Protein AF-A0AAE1JC82-F1 (afdb_monomer_lite)

Sequence (116 aa):
MAEDGGDSLCPPPKRTMGDYMTLNPSKNATIIVNPAVNANNFEIKPSLISLVQQSSFSGSDLEDPNQHIETFLQICDTIKMNGVLEDALRVRLFPFSLTGKARAWLRSCPTGGVSS

Foldseek 3Di:
DDDDDDPDPDDDPPDDPCNVVDDDPPDDDDDPCPDVPVCPVDDDDVVLLVQLLVQADQPDPPDDVVVNVVSLVVSLVVDDDPPDDSVNVSVVNVLSSYHHPRNVVVVVPPPDDPPD

Structure (mmCIF, N/CA/C/O backbone):
data_AF-A0AAE1JC82-F1
#
_entry.id   AF-A0AAE1JC82-F1
#
loop_
_atom_site.group_PDB
_atom_site.id
_atom_site.type_symbol
_atom_site.label_atom_id
_atom_site.label_alt_id
_atom_site.label_comp_id
_atom_site.label_asym_id
_atom_site.label_entity_id
_atom_site.label_seq_id
_atom_site.pdbx_PDB_ins_code
_atom_site.Cartn_x
_atom_site.Cartn_y
_atom_site.Cartn_z
_atom_site.occupancy
_atom_site.B_iso_or_equiv
_atom_site.auth_seq_id
_atom_site.auth_comp_id
_atom_site.auth_asym_id
_atom_site.auth_atom_id
_atom_site.pdbx_PDB_model_num
ATOM 1 N N . MET A 1 1 ? -32.760 -48.947 -17.603 1.00 36.69 1 MET A N 1
ATOM 2 C CA . MET A 1 1 ? -31.301 -48.922 -17.813 1.00 36.69 1 MET A CA 1
ATOM 3 C C . MET A 1 1 ? -30.737 -47.788 -16.981 1.00 36.69 1 MET A C 1
ATOM 5 O O . MET A 1 1 ? -31.291 -46.698 -17.044 1.00 36.69 1 MET A O 1
ATOM 9 N N . ALA A 1 2 ? -29.744 -48.114 -16.160 1.00 43.38 2 ALA A N 1
ATOM 10 C CA . ALA A 1 2 ? -28.974 -47.228 -15.294 1.00 43.38 2 ALA A CA 1
ATOM 11 C C . ALA A 1 2 ? -27.672 -46.775 -15.994 1.00 43.38 2 ALA A C 1
ATOM 13 O O . ALA A 1 2 ? -27.494 -47.092 -17.174 1.00 43.38 2 ALA A O 1
ATOM 14 N N . GLU A 1 3 ? -26.788 -46.151 -15.199 1.00 41.84 3 GLU A N 1
ATOM 15 C CA . GLU A 1 3 ? -25.401 -45.699 -15.454 1.00 41.84 3 GLU A CA 1
ATOM 16 C C . GLU A 1 3 ? -25.307 -44.312 -16.136 1.00 41.84 3 GLU A C 1
ATOM 18 O O . GLU A 1 3 ? -26.005 -44.062 -17.113 1.00 41.84 3 GLU A O 1
ATOM 23 N N . ASP A 1 4 ? -24.503 -43.321 -15.728 1.00 37.59 4 ASP A N 1
ATOM 24 C CA . ASP A 1 4 ? -23.371 -43.181 -14.785 1.00 37.59 4 ASP A CA 1
ATOM 25 C C . ASP A 1 4 ? -23.122 -41.645 -14.667 1.00 37.59 4 ASP A C 1
ATOM 27 O O . ASP A 1 4 ? -23.304 -40.929 -15.651 1.00 37.59 4 ASP A O 1
ATOM 31 N N . GLY A 1 5 ? -22.899 -41.002 -13.516 1.00 47.41 5 GLY A N 1
ATOM 32 C CA . GLY A 1 5 ? -21.659 -41.075 -12.738 1.00 47.41 5 GLY A CA 1
ATOM 33 C C . GLY A 1 5 ? -20.546 -40.223 -13.373 1.00 47.41 5 GLY A C 1
ATOM 34 O O . GLY A 1 5 ? -19.852 -40.675 -14.270 1.00 47.41 5 GLY A O 1
ATOM 35 N N . GLY A 1 6 ? -20.360 -38.972 -12.929 1.00 38.50 6 GLY A N 1
ATOM 36 C CA . GLY A 1 6 ? -19.305 -38.109 -13.480 1.00 38.50 6 GLY A CA 1
ATOM 37 C C . GLY A 1 6 ? -19.253 -36.692 -12.910 1.00 38.50 6 GLY A C 1
ATOM 38 O O . GLY A 1 6 ? -19.309 -35.727 -13.668 1.00 38.50 6 GLY A O 1
ATOM 39 N N . ASP A 1 7 ? -19.153 -36.553 -11.584 1.00 44.84 7 ASP A N 1
ATOM 40 C CA . ASP A 1 7 ? -18.799 -35.286 -10.928 1.00 44.84 7 ASP A CA 1
ATOM 41 C C . ASP A 1 7 ? -17.329 -34.948 -11.254 1.00 44.84 7 ASP A C 1
ATOM 43 O O . ASP A 1 7 ? -16.392 -35.372 -10.580 1.00 44.84 7 ASP A O 1
ATOM 47 N N . SER A 1 8 ? -17.111 -34.259 -12.378 1.00 45.28 8 SER A N 1
ATOM 48 C CA . SER A 1 8 ? -15.822 -33.642 -12.695 1.00 45.28 8 SER A CA 1
ATOM 49 C C . SER A 1 8 ? -15.747 -32.304 -11.975 1.00 45.28 8 SER A C 1
ATOM 51 O O . SER A 1 8 ? -16.258 -31.297 -12.461 1.00 45.28 8 SER A O 1
ATOM 53 N N . LEU A 1 9 ? -15.091 -32.301 -10.815 1.00 46.47 9 LEU A N 1
ATOM 54 C CA . LEU A 1 9 ? -14.621 -31.097 -10.134 1.00 46.47 9 LEU A CA 1
ATOM 55 C C . LEU A 1 9 ? -13.770 -30.259 -11.101 1.00 46.47 9 LEU A C 1
ATOM 57 O O . LEU A 1 9 ? -12.581 -30.514 -11.303 1.00 46.47 9 LEU A O 1
ATOM 61 N N . CYS A 1 10 ? -14.393 -29.254 -11.716 1.00 39.69 10 CYS A N 1
ATOM 62 C CA . CYS A 1 10 ? -13.703 -28.242 -12.502 1.00 39.69 10 CYS A CA 1
ATOM 63 C C . CYS A 1 10 ? -12.623 -27.588 -11.621 1.00 39.69 10 CYS A C 1
ATOM 65 O O . CYS A 1 10 ? -12.949 -27.138 -10.516 1.00 39.69 10 CYS A O 1
ATOM 67 N N . PRO A 1 11 ? -11.357 -27.481 -12.068 1.00 49.47 11 PRO A N 1
ATOM 68 C CA . PRO A 1 11 ? -10.391 -26.653 -11.357 1.00 49.47 11 PRO A CA 1
ATOM 69 C C . PRO A 1 11 ? -10.961 -25.230 -11.266 1.00 49.47 11 PRO A C 1
ATOM 71 O O . PRO A 1 11 ? -11.616 -24.788 -12.219 1.00 49.47 11 PRO A O 1
ATOM 74 N N . PRO A 1 12 ? -10.760 -24.505 -10.147 1.00 54.50 12 PRO A N 1
ATOM 75 C CA . PRO A 1 12 ? -11.274 -23.150 -10.034 1.00 54.50 12 PRO A CA 1
ATOM 76 C C . PRO A 1 12 ? -10.765 -22.355 -11.243 1.00 54.50 12 PRO A C 1
ATOM 78 O O . PRO A 1 12 ? -9.569 -22.430 -11.555 1.00 54.50 12 PRO A O 1
ATOM 81 N N . PRO A 1 13 ? -11.651 -21.654 -11.973 1.00 53.94 13 PRO A N 1
ATOM 82 C CA . PRO A 1 13 ? -11.235 -20.905 -13.144 1.00 53.94 13 PRO A CA 1
ATOM 83 C C . PRO A 1 13 ? -10.127 -19.946 -12.715 1.00 53.94 13 PRO A C 1
ATOM 85 O O . PRO A 1 13 ? -10.215 -19.333 -11.649 1.00 53.94 13 PRO A O 1
ATOM 88 N N . LYS A 1 14 ? -9.060 -19.842 -13.513 1.00 57.12 14 LYS A N 1
ATOM 89 C CA . LYS A 1 14 ? -8.028 -18.822 -13.308 1.00 57.12 14 LYS A CA 1
ATOM 90 C C . LYS A 1 14 ? -8.698 -17.457 -13.463 1.00 57.12 14 LYS A C 1
ATOM 92 O O . LYS A 1 14 ? -8.843 -16.961 -14.576 1.00 57.12 14 LYS A O 1
ATOM 97 N N . ARG A 1 15 ? -9.162 -16.898 -12.346 1.00 52.94 15 ARG A N 1
ATOM 98 C CA . ARG A 1 15 ? -9.814 -15.592 -12.279 1.00 52.94 15 ARG A CA 1
ATOM 99 C C . ARG A 1 15 ? -8.778 -14.546 -12.664 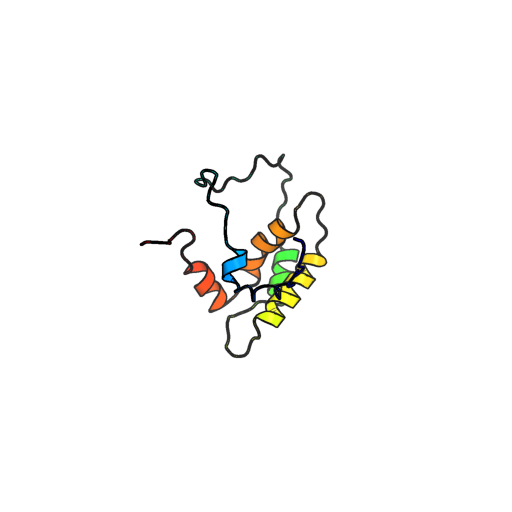1.00 52.94 15 ARG A C 1
ATOM 101 O O . ARG A 1 15 ? -7.772 -14.380 -11.979 1.00 52.94 15 ARG A O 1
ATOM 108 N N . THR A 1 16 ? -8.991 -13.871 -13.784 1.00 55.66 16 THR A N 1
ATOM 109 C CA . THR A 1 16 ? -8.256 -12.649 -14.106 1.00 55.66 16 THR A CA 1
ATOM 110 C C . THR A 1 16 ? -8.737 -11.539 -13.171 1.00 55.66 16 THR A C 1
ATOM 112 O O . THR A 1 16 ? -9.880 -11.549 -12.724 1.00 55.66 16 THR A O 1
ATOM 115 N N . MET A 1 17 ? -7.879 -10.567 -12.852 1.00 48.19 17 MET A N 1
ATOM 116 C CA . MET A 1 17 ? -8.199 -9.498 -11.889 1.00 48.19 17 MET A CA 1
ATOM 117 C C . MET A 1 17 ? -9.469 -8.695 -12.251 1.00 48.19 17 MET A C 1
ATOM 119 O O . MET A 1 17 ? -10.106 -8.124 -11.371 1.00 48.19 17 MET A O 1
ATOM 123 N N . GLY A 1 18 ? -9.881 -8.705 -13.525 1.00 50.31 18 GLY A N 1
ATOM 124 C CA . GLY A 1 18 ? -11.146 -8.118 -13.980 1.00 50.31 18 GLY A CA 1
ATOM 125 C C . GLY A 1 18 ? -12.405 -8.898 -13.577 1.00 50.31 18 GLY A C 1
ATOM 126 O O . GLY A 1 18 ? -13.470 -8.301 -13.473 1.00 50.31 18 GLY A O 1
ATOM 127 N N . ASP A 1 19 ? -12.303 -10.196 -13.289 1.00 45.06 19 ASP A N 1
ATOM 128 C CA . ASP A 1 19 ? -13.455 -11.038 -12.933 1.00 45.06 19 ASP A CA 1
ATOM 129 C C . ASP A 1 19 ? -14.000 -10.710 -11.530 1.00 45.06 19 ASP A C 1
ATOM 131 O O . ASP A 1 19 ? -15.206 -10.762 -11.294 1.00 45.06 19 ASP A O 1
ATOM 135 N N . TYR A 1 20 ? -13.131 -10.231 -10.630 1.00 55.31 20 TYR A N 1
ATOM 136 C CA . TYR A 1 20 ? -13.515 -9.703 -9.313 1.00 55.31 20 TYR A CA 1
ATOM 137 C C . TYR A 1 20 ? -14.297 -8.375 -9.381 1.00 55.31 20 TYR A C 1
ATOM 139 O O . TYR A 1 20 ? -14.817 -7.930 -8.360 1.00 55.31 20 TYR A O 1
ATOM 147 N N . MET A 1 21 ? -14.401 -7.746 -10.560 1.00 51.31 21 MET A N 1
ATOM 148 C CA . MET A 1 21 ? -15.102 -6.472 -10.774 1.00 51.31 21 MET A CA 1
ATOM 149 C C . MET A 1 21 ? -16.481 -6.628 -11.440 1.00 51.31 21 MET A C 1
ATOM 151 O O . MET A 1 21 ? -17.122 -5.624 -11.755 1.00 51.31 21 MET A O 1
ATOM 155 N N . THR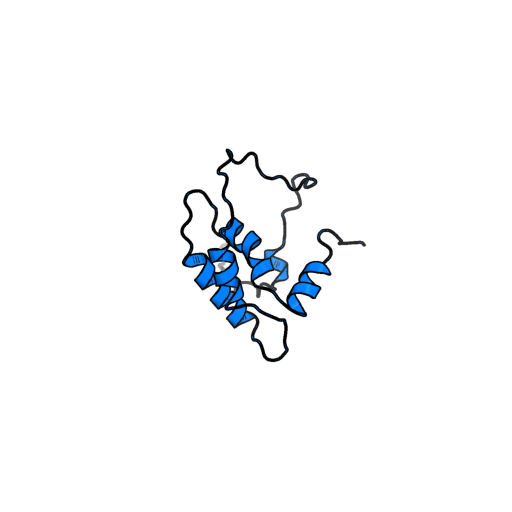 A 1 22 ? -16.976 -7.854 -11.652 1.00 44.91 22 THR A N 1
ATOM 156 C CA . THR A 1 22 ? -18.279 -8.058 -12.305 1.00 44.91 22 THR A CA 1
ATOM 157 C C . THR A 1 22 ? -19.434 -7.709 -11.360 1.00 44.91 22 THR A C 1
ATOM 159 O O . THR A 1 22 ? -19.888 -8.520 -10.553 1.00 44.91 22 THR A O 1
ATOM 162 N N . LEU A 1 23 ? -19.931 -6.476 -11.475 1.00 44.25 23 LEU A N 1
ATOM 163 C CA . LEU A 1 23 ? -21.153 -6.010 -10.825 1.00 44.25 23 LEU A CA 1
ATOM 164 C C . LEU A 1 23 ? -22.378 -6.610 -11.545 1.00 44.25 23 LEU A C 1
ATOM 166 O O . LEU A 1 23 ? -22.567 -6.408 -12.743 1.00 44.25 23 LEU A O 1
ATOM 170 N N . ASN A 1 24 ? -23.219 -7.346 -10.815 1.00 41.88 24 ASN A N 1
ATOM 171 C CA . ASN A 1 24 ? -24.487 -7.899 -11.304 1.00 41.88 24 ASN A CA 1
ATOM 172 C C . ASN A 1 24 ? -25.375 -6.802 -11.951 1.00 41.88 24 ASN A C 1
ATOM 174 O O . ASN A 1 24 ? -25.746 -5.854 -11.255 1.00 41.88 24 ASN A O 1
ATOM 178 N N . PRO A 1 25 ? -25.788 -6.927 -13.231 1.00 43.16 25 PRO A N 1
ATOM 179 C CA . PRO A 1 25 ? -26.489 -5.863 -13.964 1.00 43.16 25 PRO A CA 1
ATOM 180 C C . PRO A 1 25 ? -27.990 -5.742 -13.646 1.00 43.16 25 PRO A C 1
ATOM 182 O O . PRO A 1 25 ? -28.685 -4.906 -14.219 1.00 43.16 25 PRO A O 1
ATOM 185 N N . SER A 1 26 ? -28.523 -6.538 -12.719 1.00 45.66 26 SER A N 1
ATOM 186 C CA . SER A 1 26 ? -29.946 -6.501 -12.364 1.00 45.66 26 SER A CA 1
ATOM 187 C C . SER A 1 26 ? -30.170 -5.748 -11.060 1.00 45.66 26 SER A C 1
ATOM 189 O O . SER A 1 26 ? -30.400 -6.375 -10.027 1.00 45.66 26 SER A O 1
ATOM 191 N N . LYS A 1 27 ? -30.049 -4.416 -11.133 1.00 41.03 27 LYS A N 1
ATOM 192 C CA . LYS A 1 27 ? -30.698 -3.369 -10.310 1.00 41.03 27 LYS A CA 1
ATOM 193 C C . LYS A 1 27 ? -29.980 -2.038 -10.591 1.00 41.03 27 LYS A C 1
ATOM 195 O O . LYS A 1 27 ? -28.942 -1.752 -10.013 1.00 41.03 27 LYS A O 1
ATOM 200 N N . ASN A 1 28 ? -30.520 -1.276 -11.545 1.00 49.22 28 ASN A N 1
ATOM 201 C CA . ASN A 1 28 ? -30.476 0.193 -11.616 1.00 49.22 28 ASN A CA 1
ATOM 202 C C . ASN A 1 28 ? -29.348 0.913 -10.831 1.00 49.22 28 ASN A C 1
ATOM 204 O O . ASN A 1 28 ? -29.611 1.523 -9.800 1.00 49.22 28 ASN A O 1
ATOM 208 N N . ALA A 1 29 ? -28.114 0.921 -11.339 1.00 45.50 29 ALA A N 1
ATOM 209 C CA . ALA A 1 29 ? -26.993 1.616 -10.696 1.00 45.50 29 ALA A CA 1
ATOM 210 C C . ALA A 1 29 ? -26.639 2.929 -11.418 1.00 45.50 29 ALA A C 1
ATOM 212 O O . ALA A 1 29 ? -25.577 3.082 -12.009 1.00 45.50 29 ALA A O 1
ATOM 213 N N . THR A 1 30 ? -27.546 3.904 -11.369 1.00 50.19 30 THR A N 1
ATOM 214 C CA . THR A 1 30 ? -27.086 5.284 -11.163 1.00 50.19 30 THR A CA 1
ATOM 215 C C . THR A 1 30 ? -27.069 5.508 -9.659 1.00 50.19 30 THR A C 1
ATOM 217 O O . THR A 1 30 ? -27.855 4.891 -8.943 1.00 50.19 30 THR A O 1
ATOM 220 N N . ILE A 1 31 ? -26.220 6.437 -9.225 1.00 42.12 31 ILE A N 1
ATOM 221 C CA . ILE A 1 31 ? -25.975 6.878 -7.854 1.00 42.12 31 ILE A CA 1
ATOM 222 C C . ILE A 1 31 ? -24.810 6.095 -7.234 1.00 42.12 31 ILE A C 1
ATOM 224 O O . ILE A 1 31 ? -24.842 4.881 -7.057 1.00 42.12 31 ILE A O 1
ATOM 228 N N . ILE A 1 32 ? -23.767 6.841 -6.865 1.00 42.31 32 ILE A N 1
ATOM 229 C CA . ILE A 1 32 ? -22.947 6.559 -5.689 1.00 42.31 32 ILE A CA 1
ATOM 230 C C . ILE A 1 32 ? -23.950 6.475 -4.537 1.00 42.31 32 ILE A C 1
ATOM 232 O O . ILE A 1 32 ? -24.219 7.464 -3.858 1.00 42.31 32 ILE A O 1
ATOM 236 N N . VAL A 1 33 ? -24.642 5.342 -4.407 1.00 36.72 33 VAL A N 1
ATOM 237 C CA . VAL A 1 33 ? -25.555 5.113 -3.302 1.00 36.72 33 VAL A CA 1
ATOM 238 C C . VAL A 1 33 ? -24.613 4.830 -2.159 1.00 36.72 33 VAL A C 1
ATOM 240 O O . VAL A 1 33 ? -24.236 3.689 -1.916 1.00 36.72 33 VAL A O 1
ATOM 243 N N . ASN A 1 34 ? -24.191 5.900 -1.485 1.00 44.59 34 ASN A N 1
ATOM 244 C CA . ASN A 1 34 ? -23.965 5.816 -0.060 1.00 44.59 34 ASN A CA 1
ATOM 245 C C . ASN A 1 34 ? -25.241 5.155 0.468 1.00 44.59 34 ASN A C 1
ATOM 247 O O . ASN A 1 34 ? -26.304 5.783 0.371 1.00 44.59 34 ASN A O 1
ATOM 251 N N . PRO A 1 35 ? -25.201 3.878 0.899 1.00 42.31 35 PRO A N 1
ATOM 252 C CA . PRO A 1 35 ? -26.381 3.259 1.468 1.00 42.31 35 PRO A CA 1
ATOM 253 C C . PRO A 1 35 ? -26.872 4.203 2.560 1.00 42.31 35 PRO A C 1
ATOM 255 O O . PRO A 1 35 ? -26.066 4.944 3.133 1.00 42.31 35 PRO A O 1
ATOM 258 N N . ALA A 1 36 ? -28.164 4.197 2.873 1.00 43.50 36 ALA A N 1
ATOM 259 C CA . ALA A 1 36 ? -28.631 4.745 4.139 1.00 43.50 36 ALA A CA 1
ATOM 260 C C . ALA A 1 36 ? -28.039 3.891 5.280 1.00 43.50 36 ALA A C 1
ATOM 262 O O . ALA A 1 36 ? -28.725 3.134 5.955 1.00 43.50 36 ALA A O 1
ATOM 263 N N . VAL A 1 37 ? -26.718 3.946 5.432 1.00 46.94 37 VAL A N 1
ATOM 264 C CA . VAL A 1 37 ? -25.978 3.487 6.574 1.00 46.94 37 VAL A CA 1
ATOM 265 C C . VAL A 1 37 ? -26.335 4.524 7.610 1.00 46.94 37 VAL A C 1
ATOM 267 O O . VAL A 1 37 ? -26.038 5.709 7.458 1.00 46.94 37 VAL A O 1
ATOM 270 N N . ASN A 1 38 ? -27.092 4.087 8.610 1.00 46.25 38 ASN A N 1
ATOM 271 C CA . ASN A 1 38 ? -27.182 4.761 9.891 1.00 46.25 38 ASN A CA 1
ATOM 272 C C . ASN A 1 38 ? -25.814 5.385 10.158 1.00 46.25 38 ASN A C 1
ATOM 274 O O . ASN A 1 38 ? -24.858 4.617 10.232 1.00 46.25 38 ASN A O 1
ATOM 278 N N . ALA A 1 39 ? -25.718 6.718 10.122 1.00 44.94 39 ALA A N 1
ATOM 279 C CA . ALA A 1 39 ? -24.481 7.471 9.963 1.00 44.94 39 ALA A CA 1
ATOM 280 C C . ALA A 1 39 ? -23.455 7.101 11.041 1.00 44.94 39 ALA A C 1
ATOM 282 O O . ALA A 1 39 ? -23.276 7.795 12.035 1.00 44.94 39 ALA A O 1
ATOM 283 N N . ASN A 1 40 ? -22.764 5.986 10.846 1.00 51.69 40 ASN A N 1
ATOM 284 C CA . ASN A 1 40 ? -21.558 5.673 11.558 1.00 51.69 40 ASN A CA 1
ATOM 285 C C . ASN A 1 40 ? -20.533 6.477 10.776 1.00 51.69 40 ASN A C 1
ATOM 287 O O . ASN A 1 40 ? -20.121 6.075 9.689 1.00 51.69 40 ASN A O 1
ATOM 291 N N . ASN A 1 41 ? -20.283 7.686 11.276 1.00 56.28 41 ASN A N 1
ATOM 292 C CA . ASN A 1 41 ? -19.366 8.718 10.803 1.00 56.28 41 ASN A CA 1
ATOM 293 C C . ASN A 1 41 ? -17.925 8.180 10.750 1.00 56.28 41 ASN A C 1
ATOM 295 O O . ASN A 1 41 ? -17.031 8.631 11.463 1.00 56.28 41 ASN A O 1
ATOM 299 N N . PHE A 1 42 ? -17.708 7.118 9.981 1.00 65.25 42 PHE A N 1
ATOM 300 C CA . PHE A 1 42 ? -16.448 6.424 9.951 1.00 65.25 42 PHE A CA 1
ATOM 301 C C . PHE A 1 42 ? -15.513 7.179 9.014 1.00 65.25 42 PHE A C 1
ATOM 303 O O . PHE A 1 42 ? -15.541 7.021 7.789 1.00 65.25 42 PHE A O 1
ATOM 310 N N . GLU A 1 43 ? -14.704 8.023 9.637 1.00 75.12 43 GLU A N 1
ATOM 311 C CA . GLU A 1 43 ? -13.615 8.748 9.013 1.00 75.12 43 GLU A CA 1
ATOM 312 C C . GLU A 1 43 ? -12.375 7.859 8.944 1.00 75.12 43 GLU A C 1
ATOM 314 O O . GLU A 1 43 ? -11.964 7.231 9.926 1.00 75.12 43 GLU A O 1
ATOM 319 N N . ILE A 1 44 ? -11.741 7.826 7.772 1.00 80.94 44 ILE A N 1
ATOM 320 C CA . ILE A 1 44 ? -10.439 7.182 7.633 1.00 80.94 44 ILE A CA 1
ATOM 321 C C . ILE A 1 44 ? -9.421 8.059 8.350 1.00 80.94 44 ILE A C 1
ATOM 323 O O . ILE A 1 44 ? -9.126 9.174 7.920 1.00 80.94 44 ILE A O 1
ATOM 327 N N . LYS A 1 45 ? -8.878 7.545 9.455 1.00 85.12 45 LYS A N 1
ATOM 328 C CA . LYS A 1 45 ? -7.865 8.260 10.230 1.00 85.12 45 LYS A CA 1
ATOM 329 C C . LYS A 1 45 ? -6.607 8.482 9.377 1.00 85.12 45 LYS A C 1
ATOM 331 O O . LYS A 1 45 ? -6.162 7.538 8.719 1.00 85.12 45 LYS A O 1
ATOM 336 N N . PRO A 1 46 ? -5.962 9.661 9.451 1.00 88.38 46 PRO A N 1
ATOM 337 C CA . PRO A 1 46 ? -4.699 9.925 8.757 1.00 88.38 46 PRO A CA 1
ATOM 338 C C . PRO A 1 46 ? -3.601 8.901 9.067 1.00 88.38 46 PRO A C 1
ATOM 340 O O . PRO A 1 46 ? -2.776 8.605 8.211 1.00 88.38 46 PRO A O 1
ATOM 343 N N . SER A 1 47 ? -3.617 8.307 10.264 1.00 88.62 47 SER A N 1
ATOM 344 C CA . SER A 1 47 ? -2.702 7.226 10.641 1.00 88.62 47 SER A CA 1
ATOM 345 C C . SER A 1 47 ? -2.861 5.974 9.774 1.00 88.62 47 SER A C 1
ATOM 347 O O . SER A 1 47 ? -1.861 5.356 9.426 1.00 88.62 47 SER A O 1
ATOM 349 N N . LEU A 1 48 ? -4.087 5.623 9.373 1.00 88.25 48 LEU A N 1
ATOM 350 C CA . LEU A 1 48 ? -4.342 4.496 8.468 1.00 88.25 48 LEU A CA 1
ATOM 351 C C . LEU A 1 48 ? -3.865 4.808 7.052 1.00 88.25 48 LEU A C 1
ATOM 353 O O . LEU A 1 48 ? -3.283 3.949 6.399 1.00 88.25 48 LEU A O 1
ATOM 357 N N . ILE A 1 49 ? -4.068 6.050 6.603 1.00 90.50 49 ILE A N 1
ATOM 358 C CA . ILE A 1 49 ? -3.562 6.530 5.311 1.00 90.50 49 ILE A CA 1
ATOM 359 C C . ILE A 1 49 ? -2.033 6.458 5.292 1.00 90.50 49 ILE A C 1
ATOM 361 O O . ILE A 1 49 ? -1.453 5.950 4.339 1.00 90.50 49 ILE A O 1
ATOM 365 N N . SER A 1 50 ? -1.379 6.914 6.362 1.00 91.75 50 SER A N 1
ATOM 366 C CA . SER A 1 50 ? 0.076 6.836 6.486 1.00 91.75 50 SER A CA 1
ATOM 367 C C . SER A 1 50 ? 0.568 5.388 6.492 1.00 91.75 50 SER A C 1
ATOM 369 O O . SER A 1 50 ? 1.563 5.096 5.839 1.00 91.75 50 SER A O 1
ATOM 371 N N . LEU A 1 51 ? -0.148 4.476 7.158 1.00 91.00 51 LEU A N 1
ATOM 372 C CA . LEU A 1 51 ? 0.207 3.058 7.203 1.00 91.00 51 LEU A CA 1
ATOM 373 C C . LEU A 1 51 ? 0.190 2.416 5.808 1.00 91.00 51 LEU A C 1
ATOM 375 O O . LEU A 1 51 ? 1.162 1.775 5.424 1.00 91.00 51 LEU A O 1
ATOM 379 N N . VAL A 1 52 ? -0.865 2.636 5.015 1.00 91.50 52 VAL A N 1
ATOM 380 C CA . VAL A 1 52 ? -0.927 2.089 3.644 1.00 91.50 52 VAL A CA 1
ATOM 381 C C . VAL A 1 52 ? 0.066 2.757 2.691 1.00 91.50 52 VAL A C 1
ATOM 383 O O . VAL A 1 52 ? 0.510 2.131 1.735 1.00 91.50 52 VAL A O 1
ATOM 386 N N . GLN A 1 53 ? 0.460 4.004 2.955 1.00 92.81 53 GLN A N 1
ATOM 387 C CA . GLN A 1 53 ? 1.472 4.708 2.162 1.00 92.81 53 GLN A CA 1
ATOM 388 C C . GLN A 1 53 ? 2.898 4.200 2.402 1.00 92.81 53 GLN A C 1
ATOM 390 O O . GLN A 1 53 ? 3.745 4.378 1.531 1.00 92.81 53 GLN A O 1
ATOM 395 N N . GLN A 1 54 ? 3.182 3.554 3.539 1.00 90.81 54 GLN A N 1
ATOM 396 C CA . GLN A 1 54 ? 4.499 2.949 3.791 1.00 90.81 54 GLN A CA 1
ATOM 397 C C . GLN A 1 54 ? 4.798 1.783 2.842 1.00 90.81 54 GLN A C 1
ATOM 399 O O . GLN A 1 54 ? 5.960 1.506 2.559 1.00 90.81 54 GLN A O 1
ATOM 404 N N . SER A 1 55 ? 3.755 1.134 2.326 1.00 90.56 55 SER A N 1
ATOM 405 C CA . SER A 1 55 ? 3.839 0.089 1.308 1.00 90.56 55 SER A CA 1
ATOM 406 C C . SER A 1 55 ? 3.150 0.561 0.026 1.00 90.56 55 SER A C 1
ATOM 408 O O . SER A 1 55 ? 2.274 -0.102 -0.517 1.00 90.56 55 SER A O 1
ATOM 410 N N . SER A 1 56 ? 3.477 1.777 -0.426 1.00 93.38 56 SER A N 1
ATOM 411 C CA . SER A 1 56 ? 2.879 2.310 -1.648 1.00 93.38 56 SER A CA 1
ATOM 412 C C . SER A 1 56 ? 3.460 1.641 -2.890 1.00 93.38 56 SER A C 1
ATOM 414 O O . SER A 1 56 ? 4.680 1.574 -3.016 1.00 93.38 56 SER A O 1
ATOM 416 N N . PHE A 1 57 ? 2.609 1.285 -3.844 1.00 95.19 57 PHE A N 1
ATOM 417 C CA . PHE A 1 57 ? 3.007 0.757 -5.143 1.00 95.19 57 PHE A CA 1
ATOM 418 C C . PHE A 1 57 ? 3.058 1.862 -6.189 1.00 95.19 57 PHE A C 1
ATOM 420 O O . PHE A 1 57 ? 2.052 2.531 -6.459 1.00 95.19 57 PHE A O 1
ATOM 427 N N . SER A 1 58 ? 4.227 2.072 -6.790 1.00 94.19 58 SER A N 1
ATOM 428 C CA . SER A 1 58 ? 4.414 3.111 -7.808 1.00 94.19 58 SER A CA 1
ATOM 429 C C . SER A 1 58 ? 4.053 2.652 -9.223 1.00 94.19 58 SER A C 1
ATOM 431 O O . SER A 1 58 ? 3.827 3.491 -10.104 1.00 94.19 58 SER A O 1
ATOM 433 N N . GLY A 1 59 ? 3.955 1.338 -9.443 1.00 91.44 59 GLY A N 1
ATOM 434 C CA . GLY A 1 59 ? 3.812 0.748 -10.774 1.00 91.44 59 GLY A CA 1
ATOM 435 C C . GLY A 1 59 ? 5.131 0.736 -11.546 1.00 91.44 59 GLY A C 1
ATOM 436 O O . GLY A 1 59 ? 5.129 0.919 -12.764 1.00 91.44 59 GLY A O 1
ATOM 437 N N . SER A 1 60 ? 6.252 0.617 -10.833 1.00 92.19 60 SER A N 1
ATOM 438 C CA . SER A 1 60 ? 7.580 0.407 -11.409 1.00 92.19 60 SER A CA 1
ATOM 439 C C . SER A 1 60 ? 7.762 -1.052 -11.827 1.00 92.19 60 SER A C 1
ATOM 441 O O . SER A 1 60 ? 7.253 -1.952 -11.168 1.00 92.19 60 SER A O 1
ATOM 443 N N . ASP A 1 61 ? 8.561 -1.294 -12.866 1.00 89.38 61 ASP A N 1
ATOM 444 C CA . ASP A 1 61 ? 8.928 -2.638 -13.335 1.00 89.38 61 ASP A CA 1
ATOM 445 C C . ASP A 1 61 ? 9.739 -3.450 -12.300 1.00 89.38 61 ASP A C 1
ATOM 447 O O . ASP A 1 61 ? 9.921 -4.654 -12.453 1.00 89.38 61 ASP A O 1
ATOM 451 N N . LEU A 1 62 ? 10.243 -2.789 -11.252 1.00 91.62 62 LEU A N 1
ATOM 452 C CA . LEU A 1 62 ? 10.987 -3.405 -10.146 1.00 91.62 62 LEU A CA 1
ATOM 453 C C . LEU A 1 62 ? 10.093 -3.842 -8.976 1.00 91.62 62 LEU A C 1
ATOM 455 O O . LEU A 1 62 ? 10.575 -4.506 -8.060 1.00 91.62 62 LEU A O 1
ATOM 459 N N . GLU A 1 63 ? 8.829 -3.422 -8.959 1.00 92.56 63 GLU A N 1
ATOM 460 C CA . GLU A 1 63 ? 7.890 -3.743 -7.888 1.00 92.56 63 GLU A CA 1
ATOM 461 C C . GLU A 1 63 ? 7.024 -4.940 -8.286 1.00 92.56 63 GLU A C 1
ATOM 463 O O . GLU A 1 63 ? 6.513 -5.002 -9.404 1.00 92.56 63 GLU A O 1
ATOM 468 N N . ASP A 1 64 ? 6.805 -5.873 -7.357 1.00 92.31 64 ASP A N 1
ATOM 469 C CA . ASP A 1 64 ? 5.902 -6.997 -7.592 1.00 92.31 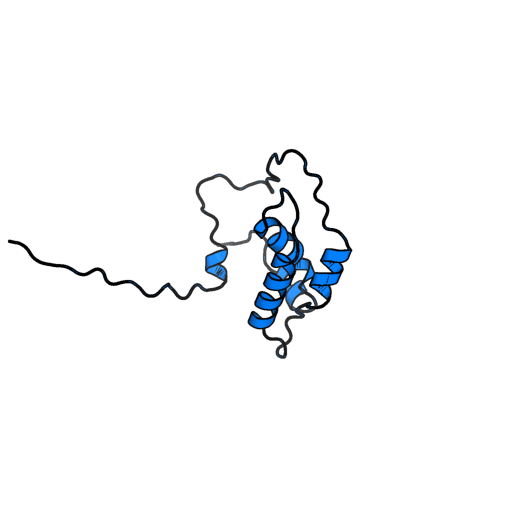64 ASP A CA 1
ATOM 470 C C . ASP A 1 64 ? 4.458 -6.640 -7.174 1.00 92.31 64 ASP A C 1
ATOM 472 O O . ASP A 1 64 ? 4.211 -6.303 -6.009 1.00 92.31 64 ASP A O 1
ATOM 476 N N . PRO A 1 65 ? 3.477 -6.715 -8.092 1.00 90.88 65 PRO A N 1
ATOM 477 C CA . PRO A 1 65 ? 2.095 -6.361 -7.788 1.00 90.88 65 PRO A CA 1
ATOM 478 C C . PRO A 1 65 ? 1.414 -7.361 -6.843 1.00 90.88 65 PRO A C 1
ATOM 480 O O . PRO A 1 65 ? 0.505 -6.966 -6.113 1.00 90.88 65 PRO A O 1
ATOM 483 N N . ASN A 1 66 ? 1.825 -8.635 -6.821 1.00 92.94 66 ASN A N 1
ATOM 484 C CA . ASN A 1 66 ? 1.243 -9.628 -5.913 1.00 92.94 66 ASN A CA 1
ATOM 485 C C . ASN A 1 66 ? 1.713 -9.379 -4.479 1.00 92.94 66 ASN A C 1
ATOM 487 O O . ASN A 1 66 ? 0.895 -9.387 -3.562 1.00 92.94 66 ASN A O 1
ATOM 491 N N . GLN A 1 67 ? 2.998 -9.073 -4.301 1.00 94.19 67 GLN A N 1
ATOM 492 C CA . GLN A 1 67 ? 3.583 -8.699 -3.020 1.00 94.19 67 GLN A CA 1
ATOM 493 C C . GLN A 1 67 ? 2.928 -7.434 -2.460 1.00 94.19 67 GLN A C 1
ATOM 495 O O . GLN A 1 67 ? 2.657 -7.353 -1.259 1.00 94.19 67 GLN A O 1
ATOM 500 N N . HIS A 1 68 ? 2.627 -6.461 -3.328 1.00 93.88 68 HIS A N 1
ATOM 501 C CA . HIS A 1 68 ? 1.855 -5.278 -2.947 1.00 93.88 68 HIS A CA 1
ATOM 502 C C . HIS A 1 68 ? 0.461 -5.647 -2.434 1.00 93.88 68 HIS A C 1
ATOM 504 O O . HIS A 1 68 ? 0.066 -5.212 -1.354 1.00 93.88 68 HIS A O 1
ATOM 510 N N . ILE A 1 69 ? -0.282 -6.471 -3.181 1.00 93.25 69 ILE A N 1
ATOM 511 C CA . ILE A 1 69 ? -1.638 -6.889 -2.798 1.00 93.25 69 ILE A CA 1
ATOM 512 C C . ILE A 1 69 ? -1.617 -7.658 -1.474 1.00 93.25 69 ILE A C 1
ATOM 514 O O . ILE A 1 69 ? -2.429 -7.366 -0.598 1.00 93.25 69 ILE A O 1
ATOM 518 N N . GLU A 1 70 ? -0.687 -8.598 -1.296 1.00 94.69 70 GLU A N 1
ATOM 519 C CA . GLU A 1 70 ? -0.541 -9.351 -0.048 1.00 94.69 70 GLU A CA 1
ATOM 520 C C . GLU A 1 70 ? -0.270 -8.414 1.135 1.00 94.69 70 GLU A C 1
ATOM 522 O O . GLU A 1 70 ? -0.968 -8.473 2.148 1.00 94.69 70 GLU A O 1
ATOM 527 N N . THR A 1 71 ? 0.680 -7.489 0.980 1.00 93.88 71 THR A N 1
ATOM 528 C CA . THR A 1 71 ? 1.031 -6.527 2.033 1.00 93.88 71 THR A CA 1
ATOM 529 C C . THR A 1 71 ? -0.144 -5.600 2.354 1.00 93.88 71 THR A C 1
ATOM 531 O O . THR A 1 71 ? -0.452 -5.355 3.521 1.00 93.88 71 THR A O 1
ATOM 534 N N . PHE A 1 72 ? -0.859 -5.121 1.334 1.00 93.38 72 PHE A N 1
ATOM 535 C CA . PHE A 1 72 ? -2.044 -4.284 1.502 1.00 93.38 72 PHE A CA 1
ATOM 536 C C . PHE A 1 72 ? -3.167 -5.006 2.258 1.00 93.38 72 PHE A C 1
ATOM 538 O O . PHE A 1 72 ? -3.786 -4.415 3.149 1.00 93.38 72 PHE A O 1
ATOM 545 N N . LEU A 1 73 ? -3.424 -6.277 1.931 1.00 91.88 73 LEU A N 1
ATOM 546 C CA . LEU A 1 73 ? -4.422 -7.092 2.623 1.00 91.88 73 LEU A CA 1
ATOM 547 C C . LEU A 1 73 ? -4.025 -7.334 4.080 1.00 91.88 73 LEU A C 1
ATOM 549 O O . LEU A 1 73 ? -4.850 -7.104 4.959 1.00 91.88 73 LEU A O 1
ATOM 553 N N . GLN A 1 74 ? -2.760 -7.670 4.350 1.00 91.81 74 GLN A N 1
ATOM 554 C CA . GLN A 1 74 ? -2.261 -7.813 5.720 1.00 91.81 74 GLN A CA 1
ATOM 555 C C . GLN A 1 74 ? -2.439 -6.524 6.528 1.00 91.81 74 GLN A C 1
ATOM 557 O O . GLN A 1 74 ? -2.922 -6.574 7.658 1.00 91.81 74 GLN A O 1
ATOM 562 N N . ILE A 1 75 ? -2.115 -5.360 5.948 1.00 90.06 75 ILE A N 1
ATOM 563 C CA . ILE A 1 75 ? -2.351 -4.061 6.594 1.00 90.06 75 ILE A CA 1
ATOM 564 C C . ILE A 1 75 ? -3.839 -3.891 6.908 1.00 90.06 75 ILE A C 1
ATOM 566 O O . ILE A 1 75 ? -4.174 -3.538 8.037 1.00 90.06 75 ILE A O 1
ATOM 570 N N . CYS A 1 76 ? -4.731 -4.167 5.954 1.00 88.69 76 CYS A N 1
ATOM 571 C CA . CYS A 1 76 ? -6.175 -4.048 6.162 1.00 88.69 76 CYS A CA 1
ATOM 572 C C . CYS A 1 76 ? -6.692 -4.976 7.270 1.00 88.69 76 CYS A C 1
ATOM 574 O O . CYS A 1 76 ? -7.488 -4.528 8.092 1.00 88.69 76 CYS A O 1
ATOM 576 N N . ASP A 1 77 ? -6.192 -6.210 7.345 1.00 88.62 77 ASP A N 1
ATOM 577 C CA . ASP A 1 77 ? -6.588 -7.200 8.354 1.00 88.62 77 ASP A CA 1
ATOM 578 C C . ASP A 1 77 ? -6.153 -6.795 9.779 1.00 88.62 77 ASP A C 1
ATOM 580 O O . ASP A 1 77 ? -6.770 -7.197 10.771 1.00 88.62 77 ASP A O 1
ATOM 584 N N . THR A 1 78 ? -5.124 -5.945 9.921 1.00 87.25 78 THR A N 1
ATOM 585 C CA . THR A 1 78 ? -4.761 -5.366 11.232 1.00 87.25 78 THR A CA 1
ATOM 586 C C . THR A 1 78 ? -5.741 -4.292 11.718 1.00 87.25 78 THR A C 1
ATOM 588 O O . THR A 1 78 ? -5.758 -3.953 12.906 1.00 87.25 78 THR A O 1
ATOM 591 N N . ILE A 1 79 ? -6.577 -3.747 10.830 1.00 84.56 79 ILE A N 1
ATOM 592 C CA . ILE A 1 79 ? -7.457 -2.621 11.135 1.00 84.56 79 ILE A CA 1
ATOM 593 C C . ILE A 1 79 ? -8.824 -3.143 11.586 1.00 84.56 79 ILE A C 1
ATOM 595 O O . ILE A 1 79 ? -9.713 -3.418 10.786 1.00 84.56 79 ILE A O 1
ATOM 599 N N . LYS A 1 80 ? -9.043 -3.196 12.902 1.00 77.38 80 LYS A N 1
ATOM 600 C CA . LYS A 1 80 ? -10.357 -3.533 13.473 1.00 77.38 80 LYS A CA 1
ATOM 601 C C . LYS A 1 80 ? -11.200 -2.286 13.703 1.00 77.38 80 LYS A C 1
ATOM 603 O O . LYS A 1 80 ? -10.883 -1.472 14.571 1.00 77.38 80 LYS A O 1
ATOM 608 N N . MET A 1 81 ? -12.289 -2.139 12.948 1.00 74.38 81 MET A N 1
ATOM 609 C CA . MET A 1 81 ? -13.227 -1.020 13.096 1.00 74.38 81 MET A CA 1
ATOM 610 C C . MET A 1 81 ? -14.661 -1.516 13.216 1.00 74.38 81 MET A C 1
ATOM 612 O O . MET A 1 81 ? -15.224 -2.098 12.292 1.00 74.38 81 MET A O 1
ATOM 616 N N . ASN A 1 82 ? -15.255 -1.273 14.385 1.00 72.81 82 ASN A N 1
ATOM 617 C CA . ASN A 1 82 ? -16.611 -1.710 14.691 1.00 72.81 82 ASN A CA 1
ATOM 618 C C . ASN A 1 82 ? -17.616 -1.093 13.708 1.00 72.81 82 ASN A C 1
ATOM 620 O O . ASN A 1 82 ? -17.735 0.128 13.606 1.00 72.81 82 ASN A O 1
ATOM 624 N N . GLY A 1 83 ? -18.365 -1.951 13.014 1.00 65.44 83 GLY A N 1
ATOM 625 C CA . GLY A 1 83 ? -19.432 -1.538 12.100 1.00 65.44 83 GLY A CA 1
ATOM 626 C C . GLY A 1 83 ? -18.968 -1.106 10.705 1.00 65.44 83 GLY A C 1
ATOM 627 O O . GLY A 1 83 ? -19.778 -0.566 9.957 1.00 65.44 83 GLY A O 1
ATOM 628 N N . VAL A 1 84 ? -17.702 -1.334 10.338 1.00 70.44 84 VAL A N 1
ATOM 629 C CA . VAL A 1 84 ? -17.208 -1.143 8.966 1.00 70.44 84 VAL A CA 1
ATOM 630 C C . VAL A 1 84 ? -16.940 -2.509 8.346 1.00 70.44 84 VAL A C 1
ATOM 632 O O . VAL A 1 84 ? -16.202 -3.308 8.911 1.00 70.44 84 VAL A O 1
ATOM 635 N N . LEU A 1 85 ? -17.524 -2.765 7.174 1.00 77.31 85 LEU A N 1
ATOM 636 C CA . LEU A 1 85 ? -17.173 -3.930 6.360 1.00 77.31 85 LEU A CA 1
ATOM 637 C C . LEU A 1 85 ? -15.710 -3.808 5.918 1.00 77.31 85 LEU A C 1
ATOM 639 O O . LEU A 1 85 ? -15.332 -2.783 5.344 1.00 77.31 85 LEU A O 1
ATOM 643 N N . GLU A 1 86 ? -14.904 -4.843 6.155 1.00 80.88 86 GLU A N 1
ATOM 644 C CA . GLU A 1 86 ? -13.485 -4.878 5.768 1.00 80.88 86 GLU A CA 1
ATOM 645 C C . GLU A 1 86 ? -13.300 -4.583 4.275 1.00 80.88 86 GLU A C 1
ATOM 647 O O . GLU A 1 86 ? -12.422 -3.810 3.897 1.00 80.88 86 GLU A O 1
ATOM 652 N N . ASP A 1 87 ? -14.202 -5.071 3.424 1.00 82.81 87 ASP A N 1
ATOM 653 C CA . ASP A 1 87 ? -14.177 -4.776 1.989 1.00 82.81 87 ASP A CA 1
ATOM 654 C C . ASP A 1 87 ? -14.411 -3.290 1.685 1.00 82.81 87 ASP A C 1
ATOM 656 O O . ASP A 1 87 ? -13.735 -2.709 0.836 1.00 82.81 87 ASP A O 1
ATOM 660 N N . ALA A 1 88 ? -15.293 -2.619 2.432 1.00 82.62 88 ALA A N 1
ATOM 661 C CA . ALA A 1 88 ? -15.513 -1.180 2.289 1.00 82.62 88 ALA A CA 1
ATOM 662 C C . ALA A 1 88 ? -14.313 -0.354 2.780 1.00 82.62 88 ALA A C 1
ATOM 664 O O . ALA A 1 88 ? -14.118 0.786 2.345 1.00 82.62 88 ALA A O 1
ATOM 665 N N . LEU A 1 89 ? -13.516 -0.891 3.706 1.00 85.69 89 LEU A N 1
ATOM 666 C CA . LEU A 1 89 ? -12.254 -0.282 4.107 1.00 85.69 89 LEU A CA 1
ATOM 667 C C . LEU A 1 89 ? -11.189 -0.468 3.025 1.00 85.69 89 LEU A C 1
ATOM 669 O O . LEU A 1 89 ? -10.578 0.517 2.612 1.00 85.69 89 LEU A O 1
ATOM 673 N N . ARG A 1 90 ? -11.013 -1.701 2.536 1.00 89.44 90 ARG A N 1
ATOM 674 C CA . ARG A 1 90 ? -10.062 -2.054 1.473 1.00 89.44 90 ARG A CA 1
ATOM 675 C C . ARG A 1 90 ? -10.286 -1.188 0.236 1.00 89.44 90 ARG A C 1
ATOM 677 O O . ARG A 1 90 ? -9.361 -0.524 -0.219 1.00 89.44 90 ARG A O 1
ATOM 684 N N . VAL A 1 91 ? -11.527 -1.082 -0.242 1.00 87.25 91 VAL A N 1
ATOM 685 C CA . VAL A 1 91 ? -11.867 -0.246 -1.409 1.00 87.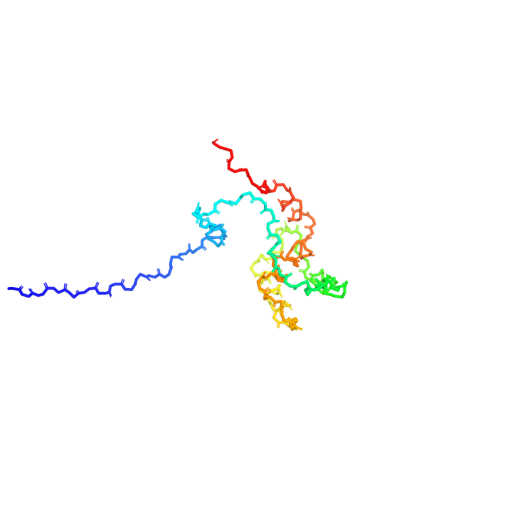25 91 VAL A CA 1
ATOM 686 C C . VAL A 1 91 ? -11.509 1.227 -1.186 1.00 87.25 91 VAL A C 1
ATOM 688 O O . VAL A 1 91 ? -10.998 1.879 -2.094 1.00 87.25 91 VAL A O 1
ATOM 691 N N . ARG A 1 92 ? -11.734 1.768 0.019 1.00 87.88 92 ARG A N 1
ATOM 692 C CA . ARG A 1 92 ? -11.431 3.179 0.308 1.00 87.88 92 ARG A CA 1
ATOM 693 C C . ARG A 1 92 ? -9.946 3.453 0.555 1.00 87.88 92 ARG A C 1
ATOM 695 O O . ARG A 1 92 ? -9.497 4.558 0.262 1.00 87.88 92 ARG A O 1
ATOM 702 N N . LEU A 1 93 ? -9.190 2.491 1.085 1.00 89.44 93 LEU A N 1
ATOM 703 C CA . LEU A 1 93 ? -7.752 2.631 1.343 1.00 89.44 93 LEU A CA 1
ATOM 704 C C . LEU A 1 93 ? -6.890 2.343 0.112 1.00 89.44 93 LEU A C 1
ATOM 706 O O . LEU A 1 93 ? -5.809 2.916 -0.015 1.00 89.44 93 LEU A O 1
ATOM 710 N N . PHE A 1 94 ? -7.366 1.508 -0.811 1.00 91.31 94 PHE A N 1
ATOM 711 C CA . PHE A 1 94 ? -6.594 1.086 -1.976 1.00 91.31 94 PHE A CA 1
ATOM 712 C C . PHE A 1 94 ? -6.020 2.253 -2.804 1.00 91.31 94 PHE A C 1
ATOM 714 O O . PHE A 1 94 ? -4.825 2.218 -3.099 1.00 91.31 94 PHE A O 1
ATOM 7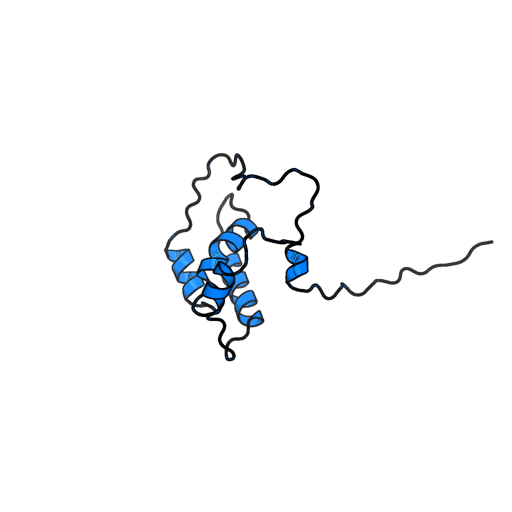21 N N . PRO A 1 95 ? -6.755 3.347 -3.100 1.00 91.62 95 PRO A N 1
ATOM 722 C CA . PRO A 1 95 ? -6.190 4.484 -3.833 1.00 91.62 95 PRO A CA 1
ATOM 723 C C . PRO A 1 95 ? -5.020 5.175 -3.121 1.00 91.62 95 PRO A C 1
ATOM 725 O O . PRO A 1 95 ? -4.184 5.789 -3.781 1.00 91.62 95 PRO A O 1
ATOM 728 N N . PHE A 1 96 ? -4.958 5.096 -1.787 1.00 92.50 96 PHE A N 1
ATOM 729 C CA . PHE A 1 96 ? -3.859 5.650 -0.992 1.00 92.50 96 PHE A CA 1
ATOM 730 C C . PHE A 1 96 ? -2.627 4.741 -0.967 1.00 92.50 96 PHE A C 1
ATOM 732 O O . PHE A 1 96 ? -1.533 5.233 -0.706 1.00 92.50 96 PHE A O 1
ATOM 739 N N . SER A 1 97 ? -2.796 3.453 -1.281 1.00 94.44 97 SER A N 1
ATOM 740 C CA . SER A 1 97 ? -1.699 2.498 -1.469 1.00 94.44 97 SER A CA 1
ATOM 741 C C . SER A 1 97 ? -0.989 2.663 -2.820 1.00 94.44 97 SER A C 1
ATOM 743 O O . SER A 1 97 ? 0.029 2.026 -3.053 1.00 94.44 97 SER A O 1
ATOM 745 N N . LEU A 1 98 ? -1.499 3.502 -3.731 1.00 94.75 98 LEU A N 1
ATOM 746 C CA . LEU A 1 98 ? -0.909 3.708 -5.054 1.00 94.75 98 LEU A CA 1
ATOM 747 C C . LEU A 1 98 ? -0.203 5.061 -5.151 1.00 94.75 98 LEU A C 1
ATOM 749 O O . LEU A 1 98 ? -0.712 6.096 -4.714 1.00 94.75 98 LEU A O 1
ATOM 753 N N . THR A 1 99 ? 0.937 5.077 -5.833 1.00 94.62 99 THR A N 1
ATOM 754 C CA . THR A 1 99 ? 1.676 6.290 -6.195 1.00 94.62 99 THR A CA 1
ATOM 755 C C . THR A 1 99 ? 2.119 6.240 -7.662 1.00 94.62 99 THR A C 1
ATOM 757 O O . THR A 1 99 ? 1.788 5.304 -8.389 1.00 94.62 99 THR A O 1
ATOM 760 N N . GLY A 1 100 ? 2.801 7.284 -8.136 1.00 92.62 100 GLY A N 1
ATOM 761 C CA . GLY A 1 100 ? 3.445 7.311 -9.453 1.00 92.62 100 GLY A CA 1
ATOM 762 C C . GLY A 1 100 ? 2.540 6.899 -10.622 1.00 92.62 100 GLY A C 1
ATOM 763 O O . GLY A 1 100 ? 1.439 7.431 -10.801 1.00 92.62 100 GLY A O 1
ATOM 764 N N . LYS A 1 101 ? 3.027 5.943 -11.424 1.00 90.94 101 LYS A N 1
ATOM 765 C CA . LYS A 1 101 ? 2.347 5.427 -12.619 1.00 90.94 101 LYS A CA 1
ATOM 766 C C . LYS A 1 101 ? 1.068 4.673 -12.258 1.00 90.94 101 LYS A C 1
ATOM 768 O O . LYS A 1 101 ? 0.059 4.863 -12.929 1.00 90.94 101 LYS A O 1
ATOM 773 N N . ALA A 1 102 ? 1.076 3.883 -11.185 1.00 92.12 102 ALA A N 1
ATOM 774 C CA . ALA A 1 102 ? -0.099 3.133 -10.740 1.00 92.12 102 ALA A CA 1
ATOM 775 C C . ALA A 1 102 ? -1.251 4.063 -10.331 1.00 92.12 102 ALA A C 1
ATOM 777 O O . ALA A 1 102 ? -2.406 3.843 -10.701 1.00 92.12 102 ALA A O 1
ATOM 778 N N . ARG A 1 103 ? -0.943 5.162 -9.631 1.00 91.38 103 ARG A N 1
ATOM 779 C CA . ARG A 1 103 ? -1.950 6.173 -9.280 1.00 91.38 103 ARG A CA 1
ATOM 780 C C . ARG A 1 103 ? -2.464 6.921 -10.507 1.00 91.38 103 ARG A C 1
ATOM 782 O O . ARG A 1 103 ? -3.653 7.224 -10.568 1.00 91.38 103 ARG A O 1
ATOM 789 N N . ALA A 1 104 ? -1.597 7.221 -11.474 1.00 89.88 104 ALA A N 1
ATOM 790 C CA . ALA A 1 104 ? -2.017 7.813 -12.742 1.00 89.88 104 ALA A CA 1
ATOM 791 C C . ALA A 1 104 ? -2.955 6.867 -13.509 1.00 89.88 104 ALA A C 1
ATOM 793 O O . ALA A 1 104 ? -4.039 7.288 -13.901 1.00 89.88 104 ALA A O 1
ATOM 794 N N . TRP A 1 105 ? -2.602 5.582 -13.615 1.00 88.94 105 TRP A N 1
ATOM 795 C CA . TRP A 1 105 ? -3.438 4.544 -14.221 1.00 88.94 105 TRP A CA 1
ATOM 796 C C . TRP A 1 105 ? -4.815 4.447 -13.558 1.00 88.94 105 TRP A C 1
ATOM 798 O O . TRP A 1 105 ? -5.821 4.471 -14.262 1.00 88.94 105 TRP A O 1
ATOM 808 N N . LEU A 1 106 ? -4.883 4.434 -12.221 1.00 87.06 106 LEU A N 1
ATOM 809 C CA . LEU A 1 106 ? -6.162 4.386 -11.505 1.00 87.06 106 LEU A CA 1
ATOM 810 C C . LEU A 1 106 ? -7.062 5.584 -11.857 1.00 87.06 106 LEU A C 1
ATOM 812 O O . LEU A 1 106 ? -8.273 5.428 -11.976 1.00 87.06 106 LEU A O 1
ATOM 816 N N . ARG A 1 107 ? -6.479 6.776 -12.043 1.00 84.06 107 ARG A N 1
ATOM 817 C CA . ARG A 1 107 ? -7.218 7.991 -12.435 1.00 84.06 107 ARG A CA 1
ATOM 818 C C . ARG A 1 107 ? -7.593 8.015 -13.915 1.00 84.06 107 ARG A C 1
ATOM 820 O O . ARG A 1 107 ? -8.573 8.659 -14.270 1.00 84.06 107 ARG A O 1
ATOM 827 N N . SER A 1 108 ? -6.801 7.362 -14.760 1.00 81.50 108 SER A N 1
ATOM 828 C CA . SER A 1 108 ? -7.062 7.209 -16.194 1.00 81.50 108 SER A CA 1
ATOM 829 C C . SER A 1 108 ? -8.046 6.083 -16.499 1.00 81.50 108 SER A C 1
ATOM 831 O O . SER A 1 108 ? -8.607 6.063 -17.590 1.00 81.50 108 SER A O 1
ATOM 833 N N . CYS A 1 109 ? -8.265 5.159 -15.560 1.00 74.94 109 CYS A N 1
ATOM 834 C CA . CYS A 1 109 ? -9.281 4.128 -15.683 1.00 74.94 109 CYS A CA 1
ATOM 835 C C . CYS A 1 109 ? -10.663 4.804 -15.685 1.00 74.94 109 CYS A C 1
ATOM 837 O O . CYS A 1 109 ? -11.037 5.429 -14.685 1.00 74.94 109 CYS A O 1
ATOM 839 N N . PRO A 1 110 ? -11.421 4.742 -16.795 1.00 57.69 110 PRO A N 1
ATOM 840 C CA . PRO A 1 110 ? -12.714 5.393 -16.869 1.00 57.69 110 PRO A CA 1
ATOM 841 C C . PRO A 1 110 ? -13.620 4.742 -15.832 1.00 57.69 110 PRO A C 1
ATOM 843 O O . PRO A 1 110 ? -13.948 3.562 -15.929 1.00 57.69 110 PRO A O 1
ATOM 846 N N . THR A 1 111 ? -14.049 5.510 -14.835 1.00 58.69 111 THR A N 1
ATOM 847 C CA . THR A 1 111 ? -14.880 5.032 -13.719 1.00 58.69 111 THR A CA 1
ATOM 848 C C . THR A 1 111 ? -16.328 4.709 -14.149 1.00 58.69 111 THR A C 1
ATOM 850 O O . THR A 1 111 ? -17.254 4.806 -13.354 1.00 58.69 111 THR A O 1
ATOM 853 N N . GLY A 1 112 ? -16.548 4.334 -15.414 1.00 53.91 112 GLY A N 1
ATOM 854 C CA . GLY A 1 112 ? -17.862 4.051 -15.995 1.00 53.91 112 GLY A CA 1
ATOM 855 C C . GLY A 1 112 ? -17.910 4.072 -17.528 1.00 53.91 112 GLY A C 1
ATOM 856 O O . GLY A 1 112 ? -18.914 4.499 -18.082 1.00 53.91 112 GLY A O 1
ATOM 857 N N . GLY A 1 113 ? -16.844 3.670 -18.227 1.00 44.88 113 GLY A N 1
ATOM 858 C CA . GLY A 1 113 ? -16.754 3.816 -19.685 1.00 44.88 113 GLY A CA 1
ATOM 859 C C . GLY A 1 113 ? -16.446 2.523 -20.426 1.00 44.88 113 GLY A C 1
ATOM 860 O O . GLY A 1 113 ? -15.403 2.430 -21.062 1.00 44.88 113 GLY A O 1
ATOM 861 N N . VAL A 1 114 ? -17.362 1.554 -20.395 1.00 45.94 114 VAL A N 1
ATOM 862 C CA . VAL A 1 114 ? -17.585 0.721 -21.585 1.00 45.94 114 VAL A CA 1
ATOM 863 C C . VAL A 1 114 ? -18.339 1.606 -22.577 1.00 45.94 114 VAL A C 1
ATOM 865 O O . VAL A 1 114 ? -19.565 1.647 -22.597 1.00 45.94 114 VAL A O 1
ATOM 868 N N . SER A 1 115 ? -17.600 2.411 -23.335 1.00 38.78 115 SER A N 1
ATOM 869 C CA . SER A 1 115 ? -18.129 2.952 -24.583 1.00 38.78 115 SER A CA 1
ATOM 870 C C . SER A 1 115 ? -17.815 1.929 -25.664 1.00 38.78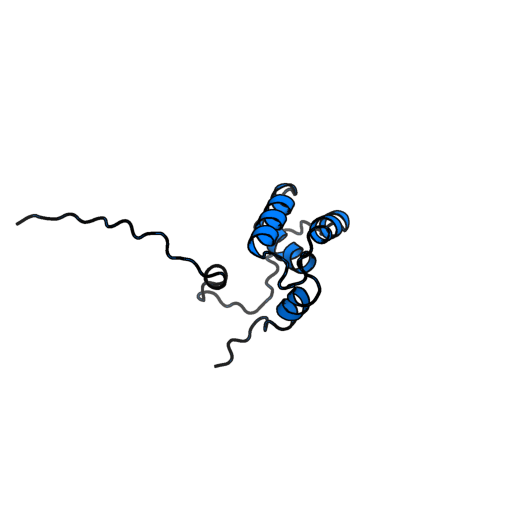 115 SER A C 1
ATOM 872 O O . SER A 1 115 ? -16.641 1.696 -25.934 1.00 38.78 115 SER A O 1
ATOM 874 N N . SER A 1 116 ? -18.897 1.308 -26.148 1.00 39.69 116 SER A N 1
ATOM 875 C CA . SER A 1 116 ? -19.115 0.563 -27.401 1.00 39.69 116 SER A CA 1
ATOM 876 C C . SER A 1 116 ? -17.925 0.126 -28.246 1.00 39.69 116 SER A C 1
ATOM 878 O O . SER A 1 116 ? -17.156 1.000 -28.697 1.00 39.69 116 SER A O 1
#

Radius of gyration: 19.32 Å; chains: 1; bounding box: 42×59×42 Å

Secondary structure (DSSP, 8-state):
---------PPPP---TTGGG---SSS---S--------------HHHHHHHHTT-B---TTS-HHHHHHHHHHHHHT---TT--HHHHHHHHGGGGB-HHHHHHHHHS-TT----

pLDDT: mean 70.76, std 21.3, range [36.69, 95.19]

Organism: NCBI:txid499986